Protein AF-A0A536NVE4-F1 (afdb_monomer_lite)

Sequence (87 aa):
METSVDERWARYGRALIGSMSEVLTETADDTHANLLETADYWLSLGLVLGLRQPGQARELLHLIEAHEAERGELERDAAGLISNVFA

Foldseek 3Di:
DPQDPVNLVVLLLVLLCVLCVVVCVVDDPVCVVVVSVVSVVVVVVLVVCCVPPVPVSVVVLCVVPVDPVVVVVVVVSVVSSVVSSPD

Structure (mmCIF, N/CA/C/O backbone):
data_AF-A0A536NVE4-F1
#
_entry.id   AF-A0A536NVE4-F1
#
loop_
_atom_site.group_PDB
_atom_site.id
_atom_site.type_symbol
_atom_site.label_atom_id
_atom_site.label_alt_id
_atom_site.label_comp_id
_atom_site.label_asym_id
_atom_site.label_entity_id
_atom_site.label_seq_id
_atom_site.pdbx_PDB_ins_code
_atom_site.Cartn_x
_atom_site.Cartn_y
_atom_site.Cartn_z
_atom_site.occupancy
_atom_site.B_iso_or_equiv
_atom_site.auth_seq_id
_atom_site.auth_comp_id
_atom_site.auth_asym_id
_atom_site.auth_atom_id
_atom_site.pdbx_PDB_model_num
ATOM 1 N N . MET A 1 1 ? 21.012 18.866 0.908 1.00 52.31 1 MET A N 1
ATOM 2 C CA . MET A 1 1 ? 21.136 18.059 2.136 1.00 52.31 1 MET A CA 1
ATOM 3 C C . MET A 1 1 ? 20.303 16.822 1.891 1.00 52.31 1 MET A C 1
ATOM 5 O O . MET A 1 1 ? 19.124 16.975 1.601 1.00 52.31 1 MET A O 1
ATOM 9 N N . GLU A 1 2 ? 20.930 15.653 1.818 1.00 65.75 2 GLU A N 1
ATOM 10 C CA . GLU A 1 2 ? 20.206 14.402 1.583 1.00 65.75 2 GLU A CA 1
ATOM 11 C C . GLU A 1 2 ? 19.298 14.143 2.791 1.00 65.75 2 GLU A C 1
ATOM 13 O O . GLU A 1 2 ? 19.752 14.238 3.931 1.00 65.75 2 GLU A O 1
ATOM 18 N N . THR A 1 3 ? 18.009 13.919 2.549 1.00 73.31 3 THR A N 1
ATOM 19 C CA . THR A 1 3 ? 17.016 13.631 3.589 1.00 73.31 3 THR A CA 1
ATOM 20 C C . THR A 1 3 ? 17.445 12.364 4.324 1.00 73.31 3 THR A C 1
ATOM 22 O O . THR A 1 3 ? 17.808 11.367 3.680 1.00 73.31 3 THR A O 1
ATOM 25 N N . SER A 1 4 ? 17.427 12.381 5.659 1.00 89.44 4 SER A N 1
ATOM 26 C CA . SER A 1 4 ? 17.863 11.205 6.417 1.00 89.44 4 SER A CA 1
ATOM 27 C C . SER A 1 4 ? 16.963 10.005 6.097 1.00 89.44 4 SER A C 1
ATOM 29 O O . SER A 1 4 ? 15.829 10.150 5.624 1.00 89.44 4 SER A O 1
ATOM 31 N N . VAL A 1 5 ? 17.475 8.790 6.299 1.00 88.12 5 VAL A N 1
ATOM 32 C CA . VAL A 1 5 ? 16.660 7.574 6.132 1.00 88.12 5 VAL A CA 1
ATOM 33 C C . VAL A 1 5 ? 15.438 7.631 7.053 1.00 88.12 5 VAL A C 1
ATOM 35 O O . VAL A 1 5 ? 14.337 7.329 6.604 1.00 88.12 5 VAL A O 1
ATOM 38 N N . ASP A 1 6 ? 15.605 8.132 8.277 1.00 90.75 6 ASP A N 1
ATOM 39 C CA . ASP A 1 6 ? 14.522 8.277 9.254 1.00 90.75 6 ASP A CA 1
ATOM 40 C C . ASP A 1 6 ? 13.455 9.283 8.801 1.00 90.75 6 ASP A C 1
ATOM 42 O O . ASP A 1 6 ? 12.259 9.040 8.949 1.00 90.75 6 ASP A O 1
ATOM 46 N N . GLU A 1 7 ? 13.858 10.401 8.194 1.00 91.94 7 GLU A N 1
ATOM 47 C CA . GLU A 1 7 ? 12.921 11.390 7.653 1.00 91.94 7 GLU A CA 1
ATOM 48 C C . GLU A 1 7 ? 12.117 10.826 6.477 1.00 91.94 7 GLU A C 1
ATOM 50 O O . GLU A 1 7 ? 10.911 11.071 6.381 1.00 91.94 7 GLU A O 1
ATOM 55 N N . ARG A 1 8 ? 12.766 10.056 5.594 1.00 91.00 8 ARG A N 1
ATOM 56 C CA . ARG A 1 8 ? 12.100 9.367 4.477 1.00 91.00 8 ARG A CA 1
ATOM 57 C C . ARG A 1 8 ? 11.148 8.288 4.977 1.00 91.00 8 ARG A C 1
ATOM 59 O O . ARG A 1 8 ? 10.013 8.224 4.512 1.00 91.00 8 ARG A O 1
ATOM 66 N N . TRP A 1 9 ? 11.571 7.507 5.967 1.00 92.94 9 TRP A N 1
ATOM 67 C CA . TRP A 1 9 ? 10.731 6.511 6.623 1.00 92.94 9 TRP A CA 1
ATOM 68 C C . TRP A 1 9 ? 9.499 7.150 7.275 1.00 92.94 9 TRP A C 1
ATOM 70 O O . TRP A 1 9 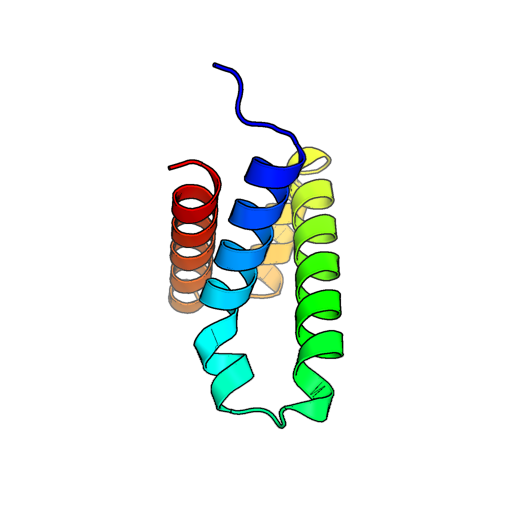? 8.375 6.695 7.080 1.00 92.94 9 TRP A O 1
ATOM 80 N N . ALA A 1 10 ? 9.676 8.276 7.968 1.00 94.19 10 ALA A N 1
ATOM 81 C CA . ALA A 1 10 ? 8.569 8.999 8.582 1.00 94.19 10 ALA A CA 1
ATOM 82 C C . ALA A 1 10 ? 7.595 9.590 7.544 1.00 94.19 10 ALA A C 1
ATOM 84 O O . ALA A 1 10 ? 6.392 9.641 7.799 1.00 94.19 10 ALA A O 1
ATOM 85 N N . ARG A 1 11 ? 8.084 10.046 6.379 1.00 95.06 11 ARG A N 1
ATOM 86 C CA . ARG A 1 11 ? 7.217 10.477 5.262 1.00 95.06 11 ARG A CA 1
ATOM 87 C C . ARG A 1 11 ? 6.404 9.312 4.715 1.00 95.06 11 ARG A C 1
ATOM 89 O O . ARG A 1 11 ? 5.196 9.456 4.571 1.00 95.06 11 ARG A O 1
ATOM 96 N N . TYR A 1 12 ? 7.050 8.169 4.493 1.00 96.00 12 TYR A N 1
ATOM 97 C CA . TYR A 1 12 ? 6.382 6.946 4.066 1.00 96.00 12 TYR A CA 1
ATOM 98 C C . TYR A 1 12 ? 5.274 6.521 5.034 1.00 96.00 12 TYR A C 1
ATOM 100 O O . TYR A 1 12 ? 4.125 6.388 4.619 1.00 96.00 12 TYR A O 1
ATOM 108 N N . GLY A 1 13 ? 5.578 6.430 6.332 1.00 95.56 13 GLY A N 1
ATOM 109 C CA . GLY A 1 13 ? 4.584 6.065 7.343 1.00 95.56 13 GLY A CA 1
ATOM 110 C C . GLY A 1 13 ? 3.380 7.012 7.366 1.00 95.56 13 GLY A C 1
ATOM 111 O O . GLY A 1 13 ? 2.239 6.560 7.406 1.00 95.56 13 GLY A O 1
ATOM 112 N N . ARG A 1 14 ? 3.603 8.331 7.261 1.00 96.12 14 ARG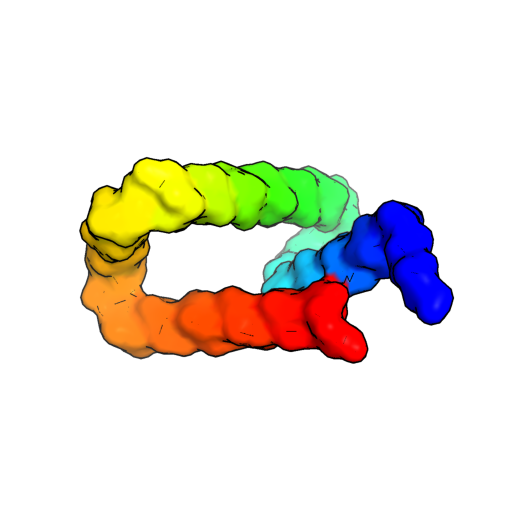 A N 1
ATOM 113 C CA . ARG A 1 14 ? 2.500 9.308 7.177 1.00 96.12 14 ARG A CA 1
ATOM 114 C C . ARG A 1 14 ? 1.667 9.150 5.907 1.00 96.12 14 ARG A C 1
ATOM 116 O O . ARG A 1 14 ? 0.450 9.294 5.972 1.00 96.12 14 ARG A O 1
ATOM 123 N N . ALA A 1 15 ? 2.303 8.867 4.774 1.00 96.75 15 ALA A N 1
ATOM 124 C CA . ALA A 1 15 ? 1.609 8.666 3.508 1.00 96.75 15 ALA A CA 1
ATOM 125 C C . ALA A 1 15 ? 0.736 7.398 3.536 1.00 96.75 15 ALA A C 1
ATOM 127 O O . ALA A 1 15 ? -0.406 7.440 3.077 1.00 96.75 15 ALA A O 1
ATOM 128 N N . LEU A 1 16 ? 1.231 6.308 4.135 1.00 96.44 16 LEU A N 1
ATOM 129 C CA . LEU A 1 16 ? 0.468 5.071 4.319 1.00 96.44 16 LEU A CA 1
ATOM 130 C C . LEU A 1 16 ? -0.737 5.283 5.247 1.00 96.44 16 LEU A C 1
ATOM 132 O O . LEU A 1 16 ? -1.853 4.929 4.881 1.00 96.44 16 LEU A O 1
ATOM 136 N N . ILE A 1 17 ? -0.537 5.936 6.399 1.00 96.00 17 ILE A N 1
ATOM 137 C CA . ILE A 1 17 ? -1.631 6.282 7.324 1.00 96.00 17 ILE A CA 1
ATOM 138 C C . ILE A 1 17 ? -2.684 7.150 6.625 1.00 96.00 17 ILE A C 1
ATOM 140 O O . ILE A 1 17 ? -3.877 6.899 6.766 1.00 96.00 17 ILE A O 1
ATOM 144 N N . GLY A 1 18 ? -2.255 8.147 5.845 1.00 94.69 18 GLY A N 1
ATOM 145 C CA . GLY A 1 18 ? -3.167 8.995 5.076 1.00 94.69 18 GLY A CA 1
ATOM 146 C C . GLY A 1 18 ? -3.986 8.206 4.052 1.00 94.69 18 GLY A C 1
ATOM 147 O O . GLY A 1 18 ? -5.196 8.396 3.964 1.00 94.69 18 GLY A O 1
ATOM 148 N N . SER A 1 19 ? -3.343 7.278 3.337 1.00 93.88 19 SER A N 1
ATOM 149 C CA . SER A 1 19 ? -4.001 6.424 2.334 1.00 93.88 19 SER A CA 1
ATOM 150 C C . SER A 1 19 ? -4.984 5.430 2.962 1.00 93.88 19 SER A C 1
ATOM 152 O O . SER A 1 19 ? -5.956 5.045 2.331 1.00 93.88 19 SER A O 1
ATOM 154 N N . MET A 1 20 ? -4.767 5.044 4.222 1.00 95.25 20 MET A N 1
ATOM 155 C CA . MET A 1 20 ? -5.672 4.179 4.985 1.00 95.25 20 MET A CA 1
ATOM 156 C C . MET A 1 20 ? -6.716 4.937 5.812 1.00 95.25 20 MET A C 1
ATOM 158 O O . MET A 1 20 ? -7.453 4.307 6.566 1.00 95.25 20 MET A O 1
ATOM 162 N N . SER A 1 21 ? -6.778 6.268 5.723 1.00 94.31 21 SER A N 1
ATOM 163 C CA . SER A 1 21 ? -7.551 7.081 6.671 1.00 94.31 21 SER A CA 1
ATOM 164 C C . SER A 1 21 ? -9.026 6.682 6.767 1.00 94.31 21 SER A C 1
ATOM 166 O O . SER A 1 21 ? -9.510 6.516 7.881 1.00 94.31 21 SER A O 1
ATOM 168 N N . GLU A 1 22 ? -9.707 6.437 5.645 1.00 93.00 22 GLU A N 1
ATOM 169 C CA . GLU A 1 22 ? -11.108 5.985 5.631 1.00 93.00 22 GLU A CA 1
ATOM 170 C C . GLU A 1 22 ? -11.275 4.647 6.368 1.00 93.00 22 GLU A C 1
ATOM 172 O O . GLU A 1 22 ? -12.056 4.546 7.316 1.00 93.00 22 GLU A O 1
ATOM 177 N N . VAL A 1 23 ? -10.442 3.655 6.035 1.00 94.00 23 VAL A N 1
ATOM 178 C CA . VAL A 1 23 ? -10.440 2.337 6.691 1.00 94.00 23 VAL A CA 1
ATOM 179 C C . VAL A 1 23 ? -10.189 2.463 8.196 1.00 94.00 23 VAL A C 1
ATOM 181 O O . VAL A 1 23 ? -10.859 1.816 8.999 1.00 94.00 23 VAL A O 1
ATOM 184 N N . LEU A 1 24 ? -9.242 3.308 8.606 1.00 96.19 24 LEU A N 1
ATOM 185 C CA . LEU A 1 24 ? -8.930 3.520 10.021 1.00 96.19 24 LEU A CA 1
ATOM 186 C C . LEU A 1 24 ? -10.070 4.236 10.756 1.00 96.19 24 LEU A C 1
ATOM 188 O O . LEU A 1 24 ? -10.347 3.909 11.904 1.00 96.19 24 LEU A O 1
ATOM 192 N N . THR A 1 25 ? -10.777 5.166 10.108 1.00 96.25 25 THR A N 1
ATOM 193 C CA . THR A 1 25 ? -11.931 5.842 10.728 1.00 96.25 25 THR A CA 1
ATOM 194 C C . THR A 1 25 ? -13.138 4.929 10.937 1.00 96.25 25 THR A C 1
ATOM 196 O O . THR A 1 25 ? -13.963 5.205 11.806 1.00 96.25 25 THR A O 1
ATOM 199 N N . GLU A 1 26 ? -13.237 3.840 10.175 1.00 96.69 26 GLU A N 1
ATOM 200 C CA . GLU A 1 26 ? -14.346 2.880 10.238 1.00 96.69 26 GLU A CA 1
ATOM 201 C C . GLU A 1 26 ? -14.031 1.626 11.069 1.00 96.69 26 GLU A C 1
ATOM 203 O O . GLU A 1 26 ? -14.899 0.775 11.277 1.00 96.69 26 GLU A O 1
ATOM 208 N N . THR A 1 27 ? -12.800 1.496 11.568 1.00 95.69 27 THR A N 1
ATOM 209 C CA . THR A 1 27 ? -12.330 0.323 12.317 1.00 95.69 27 THR A CA 1
ATOM 210 C C . THR A 1 27 ? -11.959 0.681 13.752 1.00 95.69 27 THR A C 1
ATOM 212 O O . THR A 1 27 ? -11.654 1.827 14.072 1.00 95.69 27 THR A O 1
ATOM 215 N N . ALA A 1 28 ? -12.006 -0.306 14.648 1.00 95.50 28 ALA A N 1
ATOM 216 C CA . ALA A 1 28 ? -11.672 -0.102 16.053 1.00 95.50 28 ALA A CA 1
ATOM 217 C C . ALA A 1 28 ? -10.165 0.152 16.246 1.00 95.50 28 ALA A C 1
ATOM 219 O O . ALA A 1 28 ? -9.339 -0.542 15.646 1.00 95.50 28 ALA A O 1
ATOM 220 N N . ASP A 1 29 ? -9.819 1.104 17.118 1.00 95.50 29 ASP A N 1
ATOM 221 C CA . ASP A 1 29 ? -8.440 1.557 17.367 1.00 95.50 29 ASP A CA 1
ATOM 222 C C . ASP A 1 29 ? -7.463 0.420 17.709 1.00 95.50 29 ASP A C 1
ATOM 224 O O . ASP A 1 29 ? -6.295 0.444 17.318 1.00 95.50 29 ASP A O 1
ATOM 228 N N . ASP A 1 30 ? -7.934 -0.611 18.412 1.00 96.50 30 ASP A N 1
ATOM 229 C CA . ASP A 1 30 ? -7.135 -1.776 18.803 1.00 96.50 30 ASP A CA 1
ATOM 230 C C . ASP A 1 30 ? -6.712 -2.656 17.614 1.00 96.50 30 ASP A C 1
ATOM 232 O O . ASP A 1 30 ? -5.786 -3.461 17.739 1.00 96.50 30 ASP A O 1
ATOM 236 N N . THR A 1 31 ? -7.333 -2.474 16.446 1.00 95.94 31 THR A N 1
ATOM 237 C CA . THR A 1 31 ? -6.994 -3.183 15.202 1.00 95.94 31 THR A CA 1
ATOM 238 C C . THR A 1 31 ? -6.110 -2.379 14.250 1.00 95.94 31 THR A C 1
ATOM 240 O O . THR A 1 31 ? -5.515 -2.965 13.343 1.00 95.94 31 THR A O 1
ATOM 243 N N . HIS A 1 32 ? -5.963 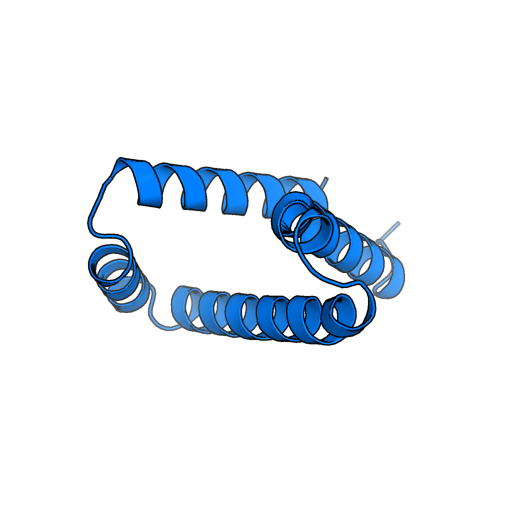-1.064 14.457 1.00 96.75 32 HIS A N 1
ATOM 244 C CA . HIS A 1 32 ? -5.282 -0.164 13.513 1.00 96.75 32 HIS A CA 1
ATOM 245 C C . HIS A 1 32 ? -3.839 -0.574 13.227 1.00 96.75 32 HIS A C 1
ATOM 247 O O . HIS A 1 32 ? -3.416 -0.549 12.074 1.00 96.75 32 HIS A O 1
ATOM 253 N N . ALA A 1 33 ? -3.092 -0.994 14.253 1.00 96.06 33 ALA A N 1
ATOM 254 C CA . ALA A 1 33 ? -1.712 -1.449 14.083 1.00 96.06 33 ALA A CA 1
ATOM 255 C C . ALA A 1 33 ? -1.628 -2.647 13.123 1.00 96.06 33 ALA A C 1
ATOM 257 O O . ALA A 1 33 ? -0.870 -2.615 12.157 1.00 96.06 33 ALA A O 1
ATOM 258 N N . ASN A 1 34 ? -2.483 -3.653 13.324 1.00 97.25 34 ASN A N 1
ATOM 259 C CA . ASN A 1 34 ? -2.526 -4.837 12.466 1.00 97.25 34 ASN A CA 1
ATOM 260 C C . ASN A 1 34 ? -2.956 -4.490 11.032 1.00 97.25 34 ASN A C 1
ATOM 262 O O . ASN A 1 34 ? -2.444 -5.078 10.079 1.00 97.25 34 ASN A O 1
ATOM 266 N N . LEU A 1 35 ? -3.884 -3.543 10.860 1.00 97.44 35 LEU A N 1
ATOM 267 C CA . LEU A 1 35 ? -4.327 -3.087 9.539 1.00 97.44 35 LEU A CA 1
ATOM 268 C C . LEU A 1 35 ? -3.204 -2.372 8.783 1.00 97.44 35 LEU A C 1
ATOM 270 O O . LEU A 1 35 ? -2.969 -2.680 7.617 1.00 97.44 35 LEU A O 1
ATOM 274 N N . LEU A 1 36 ? -2.477 -1.478 9.456 1.00 97.44 36 LEU A N 1
ATOM 275 C CA . LEU A 1 36 ? -1.340 -0.765 8.875 1.00 97.44 36 LEU A CA 1
ATOM 276 C C . LEU A 1 36 ? -0.198 -1.716 8.502 1.00 97.44 36 LEU A C 1
ATOM 278 O O . LEU A 1 36 ? 0.346 -1.604 7.407 1.00 97.44 36 LEU A O 1
ATOM 282 N N . GLU A 1 37 ? 0.130 -2.682 9.364 1.00 97.38 37 GLU A N 1
ATOM 283 C CA . GLU A 1 37 ? 1.121 -3.724 9.054 1.00 97.38 37 GLU A CA 1
ATOM 284 C C . GLU A 1 37 ? 0.685 -4.585 7.862 1.00 97.38 37 GLU A C 1
ATOM 286 O O . GLU A 1 37 ? 1.482 -4.893 6.974 1.00 97.38 37 GLU A O 1
ATOM 291 N N . THR A 1 38 ? -0.601 -4.939 7.802 1.00 97.38 38 THR A N 1
ATOM 292 C CA . THR A 1 38 ? -1.167 -5.702 6.683 1.00 97.38 38 THR A CA 1
ATOM 293 C C . THR A 1 38 ? -1.078 -4.909 5.378 1.00 97.38 38 THR A C 1
ATOM 295 O O . THR A 1 38 ? -0.682 -5.462 4.351 1.00 97.38 38 THR A O 1
ATOM 298 N N . ALA A 1 39 ? -1.399 -3.615 5.401 1.00 96.56 39 ALA A N 1
ATOM 299 C CA . ALA A 1 39 ? -1.304 -2.758 4.225 1.00 96.56 39 ALA A CA 1
ATOM 300 C C . ALA A 1 39 ? 0.146 -2.552 3.765 1.00 96.56 39 ALA A C 1
ATOM 302 O O . ALA A 1 39 ? 0.417 -2.668 2.570 1.00 96.56 39 ALA A O 1
ATOM 303 N N . ASP A 1 40 ? 1.083 -2.326 4.692 1.00 97.38 40 ASP A N 1
ATOM 304 C CA . ASP A 1 40 ? 2.517 -2.217 4.388 1.00 97.38 40 ASP A CA 1
ATOM 305 C C . ASP A 1 40 ? 3.054 -3.490 3.716 1.00 97.38 40 ASP A C 1
ATOM 307 O O . ASP A 1 40 ? 3.779 -3.430 2.715 1.00 97.38 40 ASP A O 1
ATOM 311 N N . TYR A 1 41 ? 2.632 -4.659 4.209 1.00 97.75 41 TYR A N 1
ATOM 312 C CA . TYR A 1 41 ? 2.991 -5.947 3.625 1.00 97.75 41 TYR A CA 1
ATOM 313 C C . TYR A 1 41 ? 2.470 -6.106 2.190 1.00 97.75 41 TYR A C 1
ATOM 315 O O . TYR A 1 41 ? 3.244 -6.440 1.287 1.00 97.75 41 TYR A O 1
ATOM 323 N N . TRP A 1 42 ? 1.177 -5.856 1.951 1.00 96.12 42 TRP A N 1
ATOM 324 C CA . TRP A 1 42 ? 0.588 -6.000 0.615 1.00 96.12 42 TRP A CA 1
ATOM 325 C C . TRP A 1 42 ? 1.136 -4.977 -0.378 1.00 96.12 42 TRP A C 1
ATOM 327 O O . TRP A 1 42 ? 1.392 -5.334 -1.531 1.00 96.12 42 TRP A O 1
ATOM 337 N N . LEU A 1 43 ? 1.396 -3.745 0.066 1.00 96.00 43 LEU A N 1
ATOM 338 C CA . LEU A 1 43 ? 2.063 -2.730 -0.745 1.00 96.00 43 LEU A CA 1
ATOM 339 C C . LEU A 1 43 ? 3.474 -3.185 -1.133 1.00 96.00 43 LEU A C 1
ATOM 341 O O . LEU A 1 43 ? 3.828 -3.171 -2.313 1.00 96.00 43 LEU A O 1
ATOM 345 N N . SER A 1 44 ? 4.258 -3.664 -0.167 1.00 96.75 44 SER A N 1
ATOM 346 C CA . SER A 1 44 ? 5.602 -4.197 -0.413 1.00 96.75 44 SER A CA 1
ATOM 347 C C . SER A 1 44 ? 5.585 -5.368 -1.399 1.00 96.75 44 SER A C 1
ATOM 349 O O . SER A 1 44 ? 6.398 -5.413 -2.328 1.00 96.75 44 SER A O 1
ATOM 351 N N . LEU A 1 45 ? 4.634 -6.296 -1.255 1.00 96.94 45 LEU A N 1
ATOM 352 C CA . LEU A 1 45 ? 4.461 -7.409 -2.188 1.00 96.94 45 LEU A CA 1
ATOM 353 C C . LEU A 1 45 ? 4.104 -6.912 -3.595 1.00 96.94 45 LEU A C 1
ATOM 355 O O . LEU A 1 45 ? 4.725 -7.343 -4.569 1.00 96.94 45 LEU A O 1
ATOM 359 N N . GLY A 1 46 ? 3.150 -5.985 -3.706 1.00 95.50 46 GLY A N 1
ATOM 360 C CA . GLY A 1 46 ? 2.742 -5.372 -4.970 1.00 95.50 46 GLY A CA 1
ATOM 361 C C . GLY A 1 46 ? 3.900 -4.673 -5.683 1.00 95.50 46 GLY A C 1
ATOM 362 O O . GLY A 1 46 ? 4.101 -4.883 -6.881 1.00 95.50 46 GLY A O 1
ATOM 363 N N . LEU A 1 47 ? 4.730 -3.925 -4.947 1.00 96.06 47 LEU A N 1
ATOM 364 C CA . LEU A 1 47 ? 5.937 -3.284 -5.477 1.00 96.06 47 LEU A CA 1
ATOM 365 C C . LEU A 1 47 ? 6.932 -4.316 -6.019 1.00 96.06 47 LEU A C 1
ATOM 367 O O . LEU A 1 47 ? 7.428 -4.172 -7.137 1.00 96.06 47 LEU A O 1
ATOM 371 N N . VAL A 1 48 ? 7.205 -5.388 -5.269 1.00 97.88 48 VAL A N 1
ATOM 372 C CA . VAL A 1 48 ? 8.113 -6.457 -5.715 1.00 97.88 48 VAL A CA 1
ATOM 373 C C . VAL A 1 48 ? 7.575 -7.158 -6.966 1.00 97.88 48 VAL A C 1
ATOM 375 O O . VAL A 1 48 ? 8.346 -7.410 -7.897 1.00 97.88 48 VAL A O 1
ATOM 378 N N . LEU A 1 49 ? 6.271 -7.447 -7.023 1.00 96.69 49 LEU A N 1
ATOM 379 C CA . LEU A 1 49 ? 5.626 -8.038 -8.199 1.00 96.69 49 LEU A CA 1
ATOM 380 C C . LEU A 1 49 ? 5.731 -7.113 -9.416 1.00 96.69 49 LEU A C 1
ATOM 382 O O . LEU A 1 49 ? 6.207 -7.545 -10.467 1.00 96.69 49 LEU A O 1
ATOM 386 N N . GLY A 1 50 ? 5.361 -5.839 -9.264 1.00 96.00 50 GLY A N 1
ATOM 387 C CA . GLY A 1 50 ? 5.405 -4.842 -10.333 1.00 96.00 50 GLY A CA 1
ATOM 388 C C . GLY A 1 50 ? 6.816 -4.591 -10.868 1.00 96.00 50 GLY A C 1
ATOM 389 O O . GLY A 1 50 ? 7.000 -4.467 -12.077 1.00 96.00 50 GLY A O 1
ATOM 390 N N . LEU A 1 51 ? 7.829 -4.588 -9.995 1.00 97.00 51 LEU A N 1
ATOM 391 C CA . LEU A 1 51 ? 9.230 -4.415 -10.390 1.00 97.00 51 LEU A CA 1
ATOM 392 C C . LEU A 1 51 ? 9.804 -5.647 -11.100 1.00 97.00 51 LEU A C 1
ATOM 394 O O . LEU A 1 51 ? 10.579 -5.508 -12.045 1.00 97.00 51 LEU A O 1
ATOM 398 N N . ARG A 1 52 ? 9.467 -6.861 -10.643 1.00 97.50 52 ARG A N 1
ATOM 399 C CA . ARG A 1 52 ? 10.074 -8.100 -11.160 1.00 97.50 52 ARG A CA 1
ATOM 400 C C . ARG A 1 52 ? 9.342 -8.686 -12.359 1.00 97.50 52 ARG A C 1
ATOM 402 O O . ARG A 1 52 ? 9.990 -9.314 -13.193 1.00 97.50 52 ARG A O 1
ATOM 409 N N . GLN A 1 53 ? 8.018 -8.571 -12.401 1.00 97.38 53 GLN A N 1
ATOM 410 C CA . GLN A 1 53 ? 7.133 -9.215 -13.378 1.00 97.38 53 GLN A CA 1
ATOM 411 C C . GLN A 1 53 ? 5.997 -8.251 -13.786 1.00 97.38 53 GLN A C 1
ATOM 413 O O . GLN A 1 53 ? 4.823 -8.528 -13.538 1.00 97.38 53 GLN A O 1
ATOM 418 N N . PRO A 1 54 ? 6.314 -7.099 -14.413 1.00 95.88 54 PRO A N 1
ATOM 419 C CA . PRO A 1 54 ? 5.331 -6.047 -14.690 1.00 95.88 54 PRO A CA 1
ATOM 420 C 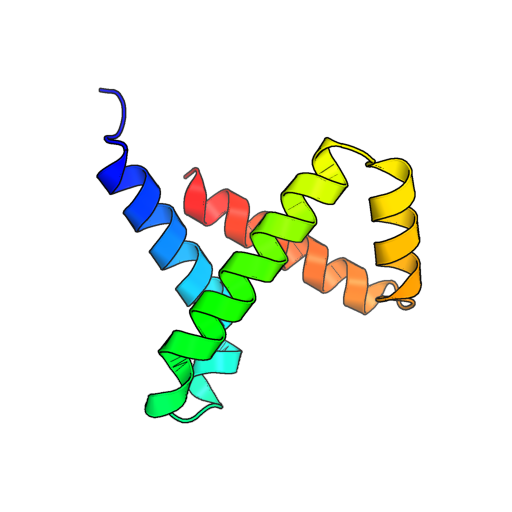C . PRO A 1 54 ? 4.183 -6.493 -15.606 1.00 95.88 54 PRO A C 1
ATOM 422 O O . PRO A 1 54 ? 3.084 -5.957 -15.506 1.00 95.88 54 PRO A O 1
ATOM 425 N N . GLY A 1 55 ? 4.413 -7.460 -16.503 1.00 96.81 55 GLY A N 1
ATOM 426 C CA . GLY A 1 55 ? 3.360 -8.017 -17.359 1.00 96.81 55 GLY A CA 1
ATOM 427 C C . GLY A 1 55 ? 2.309 -8.771 -16.544 1.00 96.81 55 GLY A C 1
ATOM 428 O O . GLY A 1 55 ? 1.131 -8.431 -16.588 1.00 96.81 55 GLY A O 1
ATOM 429 N N . GLN A 1 56 ? 2.753 -9.724 -15.727 1.00 97.06 56 GLN A N 1
ATOM 430 C CA . GLN A 1 56 ? 1.886 -10.533 -14.874 1.00 97.06 56 GLN A CA 1
ATOM 431 C C . GLN A 1 56 ? 1.235 -9.702 -13.767 1.00 97.06 56 GLN A C 1
ATOM 433 O O . GLN A 1 56 ? 0.081 -9.938 -13.433 1.00 97.06 56 GLN A O 1
ATOM 438 N N . ALA A 1 57 ? 1.929 -8.698 -13.223 1.00 95.75 57 ALA A N 1
ATOM 439 C CA . ALA A 1 57 ? 1.332 -7.762 -12.271 1.00 95.75 57 ALA A CA 1
ATOM 440 C C . ALA A 1 57 ? 0.146 -7.001 -12.887 1.00 95.75 57 ALA A C 1
ATOM 442 O O . ALA A 1 57 ? -0.879 -6.837 -12.231 1.00 95.75 57 ALA A O 1
ATOM 443 N N . ARG A 1 58 ? 0.240 -6.597 -14.163 1.00 93.50 58 ARG A N 1
ATOM 444 C CA . ARG A 1 58 ? -0.899 -6.003 -14.877 1.00 93.50 58 ARG A CA 1
ATOM 445 C C . ARG A 1 58 ? -2.021 -7.012 -15.071 1.00 93.50 58 ARG A C 1
ATOM 447 O O . ARG A 1 58 ? -3.162 -6.662 -14.807 1.00 93.50 58 ARG A O 1
ATOM 454 N N . GLU A 1 59 ? -1.731 -8.234 -15.511 1.00 94.81 59 GLU A N 1
ATOM 455 C CA . GLU A 1 59 ? -2.761 -9.275 -15.670 1.00 94.81 59 GLU A CA 1
ATOM 456 C C . GLU A 1 59 ? -3.488 -9.566 -14.349 1.00 94.81 59 GLU A C 1
ATOM 458 O O . GL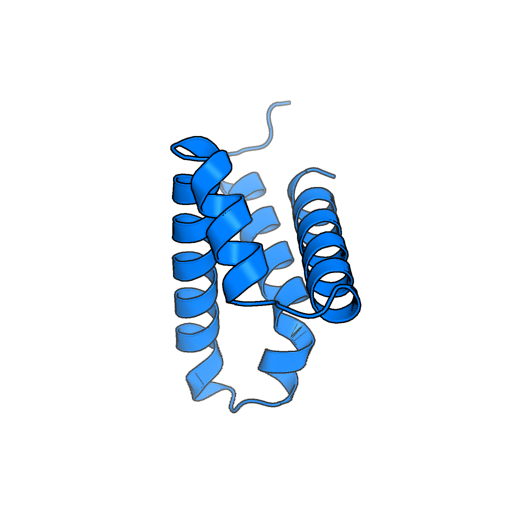U A 1 59 ? -4.713 -9.640 -14.329 1.00 94.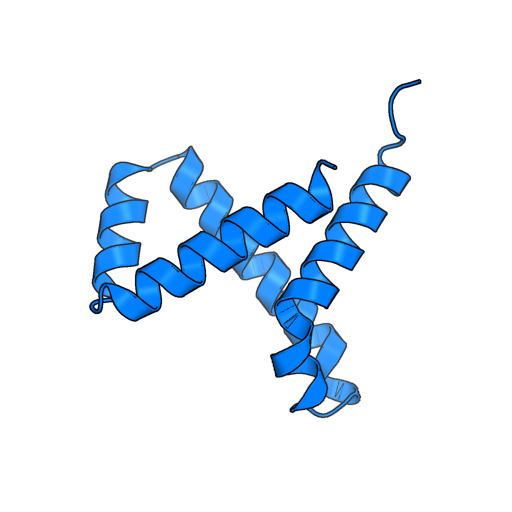81 59 GLU A O 1
ATOM 463 N N . LEU A 1 60 ? -2.752 -9.645 -13.236 1.00 94.12 60 LEU A N 1
ATOM 464 C CA . LEU A 1 60 ? -3.320 -9.806 -11.897 1.00 94.12 60 LEU A CA 1
ATOM 465 C C . LEU A 1 60 ? -4.188 -8.614 -11.489 1.00 94.12 60 LEU A C 1
ATOM 467 O O . LEU A 1 60 ? -5.283 -8.826 -10.979 1.00 94.12 60 LEU A O 1
ATOM 471 N N . LEU A 1 61 ? -3.746 -7.379 -11.748 1.00 92.56 61 LEU A N 1
ATOM 472 C CA . LEU A 1 61 ? -4.556 -6.191 -11.471 1.00 92.56 61 LEU A CA 1
ATOM 473 C C . LEU A 1 61 ? -5.871 -6.214 -12.264 1.00 92.56 61 LEU A C 1
ATOM 475 O O . LEU A 1 61 ? -6.919 -5.949 -11.697 1.00 92.56 61 LEU A O 1
ATOM 479 N N . HIS A 1 62 ? -5.843 -6.595 -13.546 1.00 91.44 62 HIS A N 1
ATOM 480 C CA . HIS A 1 62 ? -7.065 -6.726 -14.352 1.00 91.44 62 HIS A CA 1
ATOM 481 C C . HIS A 1 62 ? -7.979 -7.864 -13.876 1.00 91.44 62 HIS A C 1
ATOM 483 O O . HIS A 1 62 ? -9.186 -7.800 -14.097 1.00 91.44 62 HIS A O 1
ATOM 489 N N . LEU A 1 63 ? -7.415 -8.913 -13.269 1.00 92.62 63 LEU A N 1
ATOM 490 C CA . LEU A 1 63 ? -8.178 -10.030 -12.717 1.00 92.62 63 LEU A CA 1
ATOM 491 C C . LEU A 1 63 ? -8.876 -9.659 -11.402 1.00 92.62 63 LEU A C 1
ATOM 493 O O . LEU A 1 63 ? -10.020 -10.058 -11.202 1.00 92.62 63 LEU A O 1
ATOM 497 N N . ILE A 1 64 ? -8.179 -8.949 -10.510 1.00 89.56 64 ILE A N 1
ATOM 498 C CA . ILE A 1 64 ? -8.699 -8.546 -9.193 1.00 89.56 64 ILE A CA 1
ATOM 499 C C . ILE A 1 64 ? -9.694 -7.394 -9.350 1.00 89.56 64 ILE A C 1
ATOM 501 O O . ILE A 1 64 ? -10.760 -7.422 -8.750 1.00 89.56 64 ILE A O 1
ATOM 505 N N . GLU A 1 65 ? -9.372 -6.440 -10.220 1.00 87.00 65 GLU A N 1
ATOM 506 C CA . GLU A 1 65 ? -10.145 -5.226 -10.456 1.00 87.00 65 GLU A CA 1
ATOM 507 C C . GLU A 1 65 ? -10.648 -5.252 -11.893 1.00 87.00 65 GLU A C 1
ATOM 509 O O . GLU A 1 65 ? -10.060 -4.674 -12.815 1.00 87.00 65 GLU A O 1
ATOM 514 N N . ALA A 1 66 ? -11.716 -6.015 -12.117 1.00 78.38 66 ALA A N 1
ATOM 515 C CA . ALA A 1 66 ? -12.250 -6.239 -13.455 1.00 78.38 66 ALA A CA 1
ATOM 516 C C . ALA A 1 66 ? -12.848 -4.954 -14.056 1.00 78.38 66 ALA A C 1
ATOM 518 O O . ALA A 1 66 ? -12.813 -4.760 -15.281 1.00 78.38 66 ALA A O 1
ATOM 519 N N . HIS A 1 67 ? -13.342 -4.043 -13.216 1.00 82.00 67 HIS A N 1
ATOM 520 C CA . HIS A 1 67 ? -13.972 -2.801 -13.642 1.00 82.00 67 HIS A CA 1
ATOM 521 C C . HIS A 1 67 ? -12.958 -1.659 -13.796 1.00 82.00 67 HIS A C 1
ATOM 523 O O . HIS A 1 67 ? -12.090 -1.431 -12.961 1.00 82.00 67 HIS A O 1
ATOM 529 N N . GLU A 1 68 ? -13.075 -0.905 -14.894 1.00 72.69 68 GLU A N 1
ATOM 530 C CA . GLU A 1 68 ? -12.171 0.217 -15.186 1.00 72.69 68 GLU A CA 1
ATOM 531 C C . GLU A 1 68 ? -12.272 1.343 -14.150 1.00 72.69 68 GLU A C 1
ATOM 533 O O . GLU A 1 68 ? -11.265 1.970 -13.836 1.00 72.69 68 GLU A O 1
ATOM 538 N N . ALA A 1 69 ? -13.465 1.572 -13.595 1.00 74.19 69 ALA A N 1
ATOM 539 C CA . ALA A 1 69 ? -13.683 2.589 -12.571 1.00 74.19 69 ALA A CA 1
ATOM 540 C C . ALA A 1 69 ? -12.878 2.301 -11.291 1.00 74.19 69 ALA A C 1
ATOM 542 O O . ALA A 1 69 ? -12.168 3.187 -10.820 1.00 74.19 69 ALA A O 1
ATOM 543 N N . GLU A 1 70 ? -12.928 1.059 -10.804 1.00 79.75 70 GLU A N 1
ATOM 544 C CA . GLU A 1 70 ? -12.217 0.595 -9.602 1.00 79.75 70 GLU A CA 1
ATOM 545 C C . GLU A 1 70 ? -10.694 0.616 -9.825 1.00 79.75 70 GLU A C 1
ATOM 547 O O . GLU A 1 70 ? -9.942 1.155 -9.013 1.00 79.75 70 GLU A O 1
ATOM 552 N N . ARG A 1 71 ? -10.221 0.181 -11.007 1.00 86.38 71 ARG A N 1
ATOM 553 C CA . ARG A 1 71 ? -8.803 0.349 -11.386 1.00 86.38 71 ARG A CA 1
ATOM 554 C C . ARG A 1 71 ? -8.371 1.812 -11.393 1.00 86.38 71 ARG A C 1
ATOM 556 O O . ARG A 1 71 ? -7.280 2.132 -10.931 1.00 86.38 71 ARG A O 1
ATOM 563 N N . GLY A 1 72 ? -9.217 2.699 -11.913 1.00 86.44 72 GLY A N 1
ATOM 564 C CA . GLY A 1 72 ? -8.938 4.129 -11.957 1.00 86.44 72 GLY A CA 1
ATOM 565 C C . GLY A 1 72 ? -8.851 4.767 -10.568 1.00 86.44 72 GLY A C 1
ATOM 566 O O . GLY A 1 72 ? -8.111 5.735 -10.402 1.00 86.44 72 GLY A O 1
ATOM 567 N N . GLU A 1 73 ? -9.592 4.261 -9.580 1.00 87.50 73 GLU A N 1
ATOM 568 C CA . GLU A 1 73 ? -9.470 4.667 -8.172 1.00 87.50 73 GLU A CA 1
ATOM 569 C C . GLU A 1 73 ? -8.113 4.256 -7.604 1.00 87.50 73 GLU A C 1
ATOM 571 O O . GLU A 1 73 ? -7.353 5.124 -7.174 1.00 87.50 73 GLU A O 1
ATOM 576 N N . LEU A 1 74 ? -7.731 2.987 -7.759 1.00 89.44 74 LEU A N 1
ATOM 577 C CA . LEU A 1 74 ? -6.429 2.497 -7.299 1.00 89.44 74 LEU A CA 1
ATOM 578 C C . LEU A 1 74 ? -5.240 3.215 -7.948 1.00 89.44 74 LEU A C 1
ATOM 580 O O . LEU A 1 74 ? -4.229 3.467 -7.293 1.00 89.44 74 LEU A O 1
ATOM 584 N N . GLU A 1 75 ? -5.334 3.568 -9.232 1.00 90.81 75 GLU A N 1
ATOM 585 C CA . GLU A 1 75 ? -4.299 4.357 -9.909 1.00 90.81 75 GLU A CA 1
ATOM 586 C C . GLU A 1 75 ? -4.154 5.761 -9.304 1.00 90.81 75 GLU A C 1
ATOM 588 O O . GLU A 1 75 ? -3.031 6.257 -9.150 1.00 90.81 75 GLU A O 1
ATOM 593 N N . ARG A 1 76 ? -5.270 6.403 -8.930 1.00 91.81 76 ARG A N 1
ATOM 594 C CA . ARG A 1 76 ? -5.252 7.709 -8.252 1.00 91.81 76 ARG A CA 1
ATOM 595 C C . ARG A 1 76 ? -4.656 7.599 -6.856 1.00 91.81 76 ARG A C 1
ATOM 597 O O . ARG A 1 76 ? -3.820 8.434 -6.507 1.00 91.81 76 ARG A O 1
ATOM 604 N N . ASP A 1 77 ? -5.015 6.564 -6.106 1.00 91.25 77 ASP A N 1
ATOM 605 C CA . ASP A 1 77 ? -4.482 6.327 -4.764 1.00 91.25 77 ASP A CA 1
ATOM 606 C C . ASP A 1 77 ? -2.976 6.060 -4.806 1.00 91.25 77 ASP A C 1
ATOM 608 O O . ASP A 1 77 ? -2.209 6.668 -4.056 1.00 91.25 77 ASP A O 1
ATOM 612 N N . ALA A 1 78 ? -2.517 5.242 -5.758 1.00 93.31 78 ALA A N 1
ATOM 613 C CA . ALA A 1 78 ? -1.095 4.997 -5.979 1.00 93.31 78 ALA A CA 1
ATOM 614 C C . ALA A 1 78 ? -0.336 6.291 -6.326 1.00 93.31 78 ALA A C 1
ATOM 616 O O . ALA A 1 78 ? 0.747 6.544 -5.788 1.00 93.31 78 ALA A O 1
ATOM 617 N N . ALA A 1 79 ? -0.901 7.145 -7.187 1.00 94.00 79 ALA A N 1
ATOM 618 C CA . ALA A 1 79 ? -0.310 8.440 -7.525 1.00 94.00 79 ALA A CA 1
ATOM 619 C C . ALA A 1 79 ? -0.273 9.401 -6.321 1.00 94.00 79 ALA A C 1
ATOM 621 O O . ALA A 1 79 ? 0.726 10.104 -6.119 1.00 94.00 79 ALA A O 1
ATOM 622 N N . GLY A 1 80 ? -1.330 9.414 -5.505 1.00 93.25 80 GLY A N 1
ATOM 623 C CA . GLY A 1 80 ? -1.411 10.192 -4.270 1.00 93.25 80 GLY A CA 1
ATOM 624 C C . GLY A 1 80 ? -0.365 9.752 -3.248 1.00 93.25 80 GLY A C 1
ATOM 625 O O . GLY A 1 80 ? 0.377 10.587 -2.727 1.00 93.25 80 GLY A O 1
ATOM 626 N N . LEU A 1 81 ? -0.228 8.442 -3.032 1.00 94.38 81 LEU A N 1
ATOM 627 C CA . LEU A 1 81 ? 0.789 7.865 -2.156 1.00 94.38 81 LEU A CA 1
ATOM 628 C C . LEU A 1 81 ? 2.201 8.266 -2.605 1.00 94.38 81 LEU A C 1
ATOM 630 O O . LEU A 1 81 ? 2.964 8.804 -1.806 1.00 94.38 81 LEU A O 1
ATOM 634 N N . ILE A 1 82 ? 2.541 8.071 -3.884 1.00 94.56 82 ILE A N 1
ATOM 635 C CA . ILE A 1 82 ? 3.855 8.444 -4.441 1.00 94.56 82 ILE A CA 1
ATOM 636 C C . ILE A 1 82 ? 4.131 9.934 -4.229 1.00 94.56 82 ILE A C 1
ATOM 638 O O . ILE A 1 82 ? 5.216 10.303 -3.774 1.00 94.56 82 ILE A O 1
ATOM 642 N N . SER A 1 83 ? 3.146 10.785 -4.516 1.00 94.00 83 SER A N 1
ATOM 643 C CA . SER A 1 83 ? 3.272 12.233 -4.334 1.00 94.00 83 SER A CA 1
ATOM 644 C C . SER A 1 83 ? 3.537 12.586 -2.870 1.00 94.00 83 SER A C 1
ATOM 646 O O . SER A 1 83 ? 4.435 13.367 -2.584 1.00 94.00 83 SER A O 1
ATOM 648 N N . ASN A 1 84 ? 2.833 11.956 -1.928 1.00 92.56 84 ASN A N 1
ATOM 649 C CA . ASN A 1 84 ? 3.011 12.200 -0.495 1.00 92.56 84 ASN A CA 1
ATOM 650 C C . ASN A 1 84 ? 4.367 11.712 0.045 1.00 92.56 84 ASN A C 1
ATOM 652 O O . ASN A 1 84 ? 4.902 12.297 0.988 1.00 92.56 84 ASN A O 1
ATOM 656 N N . VAL A 1 85 ? 4.932 10.649 -0.534 1.00 93.56 85 VAL A N 1
ATOM 657 C CA . VAL A 1 85 ? 6.239 10.109 -0.128 1.00 93.56 85 VAL A CA 1
ATOM 658 C C . VAL A 1 85 ? 7.395 10.965 -0.652 1.00 93.56 85 VAL A C 1
ATOM 660 O O . VAL A 1 85 ? 8.364 11.192 0.079 1.00 93.56 85 VAL A O 1
ATOM 663 N N . PHE A 1 86 ? 7.308 11.424 -1.905 1.00 91.31 86 PHE A N 1
ATOM 664 C CA . PHE A 1 86 ? 8.429 12.039 -2.630 1.00 91.31 86 PHE A CA 1
ATOM 665 C C . PHE A 1 86 ? 8.309 13.550 -2.880 1.00 91.31 86 PHE A C 1
ATOM 667 O O . PHE A 1 86 ? 9.221 14.114 -3.488 1.00 91.31 86 PHE A O 1
ATOM 674 N N . ALA A 1 87 ? 7.241 14.205 -2.416 1.00 82.19 87 ALA A N 1
ATOM 675 C CA . ALA A 1 87 ? 7.173 15.668 -2.323 1.00 82.19 87 ALA A CA 1
ATOM 676 C C . ALA A 1 87 ? 8.250 16.238 -1.379 1.00 82.19 87 ALA A C 1
ATOM 678 O O . ALA A 1 87 ? 8.768 17.334 -1.689 1.00 82.19 87 ALA A O 1
#

Radius of gyration: 14.52 Å; chains: 1; bounding box: 36×29×36 Å

Secondary structure (DSSP, 8-state):
-PPPHHHHHHHHHHHHHHHTHHHHHHS-GGGHHHHHHHHHHHHHHHHHHHHH-HHHHHHHHHHH--SHHHHHHHHHHHHHHHHHHH-

pLDDT: mean 92.2, std 7.51, range [52.31, 97.88]